Protein AF-A0A3D5PMQ1-F1 (afdb_monomer_lite)

Secondary structure (DSSP, 8-state):
-EEEEEEEEPPPGGG-TT-EEEEPTTSTT-SS-EEEETT-EEEEEEGGGTTEEEEEEHHHHH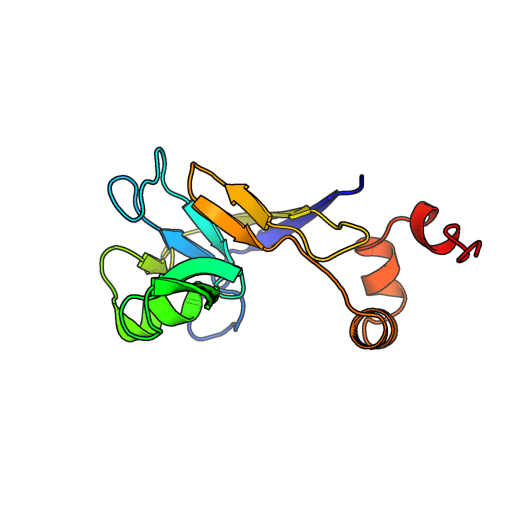HHT-TTEEE-SS--EEEEEEEE-SS--EEEETTEEEE-B---HHHHHHS-HHHHHHHS-TTSTT-----

Foldseek 3Di:
DDKAKDKDFADDPVGDQFHWKWQQPPPPQFPHIFIGTQQWWFWAQDVVVVRDIDTDRLVVCCVPVNDRMHGDDPGGMDMDMADEDPDWDWDADRNTTTIGDYQPPVNLVVQDPVRNCNGDPPVVVPPDDDD

pLDDT: mean 75.81, std 15.15, range [28.22, 92.69]

Structure (mmCIF, N/CA/C/O backbone):
data_AF-A0A3D5PMQ1-F1
#
_entry.id   AF-A0A3D5PMQ1-F1
#
loop_
_atom_site.group_PDB
_atom_site.id
_atom_site.type_symbol
_atom_site.label_atom_id
_atom_site.label_alt_id
_atom_site.label_comp_id
_atom_site.label_asym_id
_atom_site.label_entity_id
_atom_site.label_seq_id
_atom_site.pdbx_PDB_ins_code
_atom_site.Cartn_x
_atom_site.Cartn_y
_atom_site.Cartn_z
_atom_site.occupancy
_atom_site.B_iso_or_equiv
_atom_site.auth_seq_id
_atom_site.auth_comp_id
_atom_site.auth_asym_id
_atom_site.auth_atom_id
_atom_site.pdbx_PDB_model_num
ATOM 1 N N . MET A 1 1 ? -0.916 -20.143 -9.181 1.00 52.12 1 MET A N 1
ATOM 2 C CA . MET A 1 1 ? -1.136 -18.789 -8.633 1.00 52.12 1 MET A CA 1
ATOM 3 C C . MET A 1 1 ? -1.389 -18.971 -7.157 1.00 52.12 1 MET A C 1
ATOM 5 O O . MET A 1 1 ? -2.444 -19.479 -6.790 1.00 52.12 1 MET A O 1
ATOM 9 N N . ASP A 1 2 ? -0.393 -18.635 -6.345 1.00 62.38 2 ASP A N 1
ATOM 10 C CA . ASP A 1 2 ? -0.387 -18.968 -4.925 1.00 62.38 2 ASP A CA 1
ATOM 11 C C . ASP A 1 2 ? -0.564 -17.702 -4.094 1.00 62.38 2 ASP A C 1
ATOM 13 O O . ASP A 1 2 ? -0.042 -16.629 -4.404 1.00 62.38 2 ASP A O 1
ATOM 17 N N . TRP A 1 3 ? -1.333 -17.823 -3.020 1.00 63.81 3 TRP A N 1
ATOM 18 C CA . TRP A 1 3 ? -1.576 -16.733 -2.093 1.00 63.81 3 TRP A CA 1
ATOM 19 C C . TRP A 1 3 ? -1.284 -17.194 -0.673 1.00 63.81 3 TRP A C 1
ATOM 21 O O . TRP A 1 3 ? -1.575 -18.324 -0.283 1.00 63.81 3 TRP A O 1
ATOM 31 N N . GLN A 1 4 ? -0.711 -16.296 0.119 1.00 68.75 4 GLN A N 1
ATOM 32 C CA . GLN A 1 4 ? -0.391 -16.546 1.513 1.00 68.75 4 GLN A CA 1
ATOM 33 C C . GLN A 1 4 ? -1.280 -15.698 2.417 1.00 68.75 4 GLN A C 1
ATOM 35 O O . GLN A 1 4 ? -1.334 -14.474 2.297 1.00 68.75 4 GLN A O 1
ATOM 40 N N . LYS A 1 5 ? -1.919 -16.347 3.391 1.00 73.69 5 LYS A N 1
ATOM 41 C CA . LYS A 1 5 ? -2.639 -15.678 4.476 1.00 73.69 5 LYS A CA 1
ATOM 42 C C . LYS A 1 5 ? -1.738 -15.495 5.689 1.00 73.69 5 LYS A C 1
ATOM 44 O O . LYS A 1 5 ? -1.163 -16.460 6.187 1.00 73.69 5 LYS A O 1
ATOM 49 N N . SER A 1 6 ? -1.692 -14.285 6.230 1.00 71.19 6 SER A N 1
ATOM 50 C CA . SER A 1 6 ? -1.091 -14.007 7.534 1.00 71.19 6 SER A CA 1
ATOM 51 C C . SER A 1 6 ? -2.108 -13.311 8.423 1.00 71.19 6 SER A C 1
ATOM 53 O O . SER A 1 6 ? -2.536 -12.199 8.127 1.00 71.19 6 SER A O 1
ATOM 55 N N . THR A 1 7 ? -2.466 -13.941 9.537 1.00 75.38 7 THR A N 1
ATOM 56 C CA . THR A 1 7 ? -3.377 -13.373 10.534 1.00 75.38 7 THR A CA 1
ATOM 57 C C . THR A 1 7 ? -2.616 -13.124 11.829 1.00 75.38 7 THR A C 1
ATOM 59 O O . THR A 1 7 ? -1.927 -14.016 12.323 1.00 75.38 7 THR A O 1
ATOM 62 N N . GLY A 1 8 ? -2.775 -11.945 12.420 1.00 79.00 8 GLY A N 1
ATOM 63 C CA . GLY A 1 8 ? -2.084 -11.594 13.655 1.00 79.00 8 GLY A CA 1
ATOM 64 C C . GLY A 1 8 ? -2.772 -10.471 14.421 1.00 79.00 8 GLY A C 1
ATOM 65 O O . GLY A 1 8 ? -3.794 -9.949 13.974 1.00 79.00 8 GLY A O 1
ATOM 66 N N . PRO A 1 9 ? -2.253 -10.117 15.608 1.00 77.69 9 PRO A N 1
ATOM 67 C CA . PRO A 1 9 ? -2.683 -8.903 16.274 1.00 77.69 9 PRO A CA 1
ATOM 68 C C . PRO A 1 9 ? -2.317 -7.700 15.408 1.00 77.69 9 PRO A C 1
ATOM 70 O O . PRO A 1 9 ? -1.218 -7.636 14.846 1.00 77.69 9 PRO A O 1
ATOM 73 N N . CYS A 1 10 ? -3.225 -6.733 15.356 1.00 78.75 10 CYS A N 1
ATOM 74 C CA . CYS A 1 10 ? -2.982 -5.495 14.632 1.00 78.75 10 CYS A CA 1
ATOM 75 C C . CYS A 1 10 ? -1.754 -4.784 15.206 1.00 78.75 10 CYS A C 1
ATOM 77 O O . CYS A 1 10 ? -1.644 -4.553 16.415 1.00 78.75 10 CYS A O 1
ATOM 79 N N . ARG A 1 11 ? -0.791 -4.474 14.335 1.00 77.69 11 ARG A N 1
ATOM 80 C CA . ARG A 1 11 ? 0.507 -3.944 14.761 1.00 77.69 11 ARG A CA 1
ATOM 81 C C . ARG A 1 11 ? 0.406 -2.433 14.999 1.00 77.69 11 ARG A C 1
ATOM 83 O O . ARG A 1 11 ? 0.042 -1.705 14.076 1.00 77.69 11 ARG A O 1
ATOM 90 N N . PRO A 1 12 ? 0.754 -1.927 16.197 1.00 65.75 12 PRO A N 1
ATOM 91 C CA . PRO A 1 12 ? 0.719 -0.494 16.462 1.00 65.75 12 PRO A CA 1
ATOM 92 C C . PRO A 1 12 ? 1.833 0.244 15.702 1.00 65.75 12 PRO A C 1
ATOM 94 O O . PRO A 1 12 ? 2.960 -0.248 15.606 1.00 65.75 12 PRO A O 1
ATOM 97 N N . TYR A 1 13 ? 1.524 1.453 15.214 1.00 65.19 13 TYR A N 1
ATOM 98 C CA . TYR A 1 13 ? 2.422 2.277 14.387 1.00 65.19 13 TYR A CA 1
ATOM 99 C C . TYR A 1 13 ? 3.798 2.513 15.006 1.00 65.19 13 TYR A C 1
ATOM 101 O O . TYR A 1 13 ? 4.821 2.313 14.360 1.00 65.19 13 TYR A O 1
ATOM 109 N N . SER A 1 14 ? 3.830 2.878 16.289 1.00 63.75 14 SER A N 1
ATOM 110 C CA . SER A 1 14 ? 5.065 3.229 16.995 1.00 63.75 14 SER A CA 1
ATOM 111 C C . SER A 1 14 ? 6.023 2.054 17.200 1.00 63.75 14 SER A C 1
ATOM 113 O O . SER A 1 14 ? 7.183 2.272 17.534 1.00 63.75 14 SER A O 1
ATOM 115 N N . ARG A 1 15 ? 5.565 0.808 17.016 1.00 57.59 15 ARG A N 1
ATOM 116 C CA . ARG A 1 15 ? 6.360 -0.399 17.297 1.00 57.59 15 ARG A CA 1
ATOM 117 C C . ARG A 1 15 ? 6.634 -1.263 16.074 1.00 57.59 15 ARG A C 1
ATOM 119 O O . ARG A 1 15 ? 7.320 -2.275 16.198 1.00 57.59 15 ARG A O 1
ATOM 126 N N . SER A 1 16 ? 6.091 -0.935 14.901 1.00 63.16 16 SER A N 1
ATOM 127 C CA . SER A 1 16 ? 6.270 -1.792 13.733 1.00 63.16 16 SER A CA 1
ATOM 128 C C . SER A 1 16 ? 6.282 -1.037 12.419 1.00 63.16 16 SER A C 1
ATOM 130 O O . SER A 1 16 ? 5.398 -0.240 12.129 1.00 63.16 16 SER A O 1
ATOM 132 N N . LYS A 1 17 ? 7.235 -1.412 11.560 1.00 70.94 17 LYS A N 1
ATOM 133 C CA . LYS A 1 17 ? 7.262 -1.010 10.151 1.00 70.94 17 LYS A CA 1
ATOM 134 C C . LYS A 1 17 ? 6.045 -1.512 9.358 1.00 70.94 17 LYS A C 1
ATOM 136 O O . LYS A 1 17 ? 5.858 -1.036 8.251 1.00 70.94 17 LYS A O 1
ATOM 141 N N . PHE A 1 18 ? 5.246 -2.439 9.900 1.00 75.31 18 PHE A N 1
ATOM 142 C CA . PHE A 1 18 ? 4.126 -3.117 9.228 1.00 75.31 18 PHE A CA 1
ATOM 143 C C . PHE A 1 18 ? 2.762 -2.802 9.862 1.00 75.31 18 PHE A C 1
ATOM 145 O O . PHE A 1 18 ? 1.927 -3.693 10.000 1.00 75.31 18 PHE A O 1
ATOM 152 N N . ALA A 1 19 ? 2.553 -1.572 10.321 1.00 85.44 19 ALA A N 1
ATOM 153 C CA . ALA A 1 19 ? 1.268 -1.170 10.882 1.00 85.44 19 ALA A CA 1
ATOM 154 C C . ALA A 1 19 ? 0.160 -1.160 9.819 1.00 85.44 19 ALA A C 1
ATOM 156 O O . ALA A 1 19 ? 0.429 -1.000 8.631 1.00 85.44 19 ALA A O 1
ATOM 157 N N . THR A 1 20 ? -1.087 -1.316 10.248 1.00 87.75 20 THR A N 1
ATOM 158 C CA . THR A 1 20 ? -2.251 -1.354 9.356 1.00 87.75 20 THR A CA 1
ATOM 159 C C . THR A 1 20 ? -2.626 0.063 8.923 1.00 87.75 20 THR A C 1
ATOM 161 O O . THR A 1 20 ? -3.023 0.882 9.755 1.00 87.75 20 THR A O 1
ATOM 164 N N . ALA A 1 21 ? -2.500 0.354 7.632 1.00 90.00 21 ALA A N 1
ATOM 165 C CA . ALA A 1 21 ? -2.928 1.600 7.012 1.00 90.00 21 ALA A CA 1
ATOM 166 C C . ALA A 1 21 ? -4.317 1.430 6.381 1.00 90.00 21 ALA A C 1
ATOM 168 O O . ALA A 1 21 ? -4.662 0.360 5.882 1.00 90.00 21 ALA A O 1
ATOM 169 N N . VAL A 1 22 ? -5.108 2.496 6.417 1.00 91.88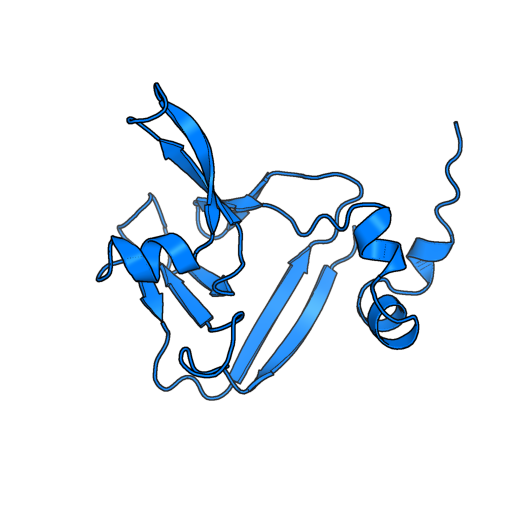 22 VAL A N 1
ATOM 170 C CA . VAL A 1 22 ? -6.440 2.565 5.819 1.00 91.88 22 VAL A CA 1
ATOM 171 C C . VAL A 1 22 ? -6.475 3.767 4.904 1.00 91.88 22 VAL A C 1
ATOM 173 O O . VAL A 1 22 ? -6.284 4.886 5.381 1.00 91.88 22 VAL A O 1
ATOM 176 N N . PHE A 1 23 ? -6.746 3.519 3.632 1.00 92.69 23 PHE A N 1
ATOM 177 C CA . PHE A 1 23 ? -7.136 4.535 2.670 1.00 92.69 23 PHE A CA 1
ATOM 178 C C . PHE A 1 23 ? -8.657 4.611 2.676 1.00 92.69 23 PHE A C 1
ATOM 180 O O . PHE A 1 23 ? -9.332 3.582 2.577 1.00 92.69 23 PHE A O 1
ATOM 187 N N . LYS A 1 24 ? -9.198 5.812 2.853 1.00 91.69 24 LYS A N 1
ATOM 188 C CA . LYS A 1 24 ? -10.641 6.017 2.917 1.00 91.69 24 LYS A CA 1
ATOM 189 C C . LYS A 1 24 ? -11.287 5.997 1.536 1.00 91.69 24 LYS A C 1
ATOM 191 O O . LYS A 1 24 ? -10.741 6.552 0.588 1.00 91.69 24 LYS A O 1
ATOM 196 N N . THR A 1 25 ? -12.475 5.396 1.455 1.00 91.00 25 THR A N 1
ATOM 197 C CA . THR A 1 25 ? -13.349 5.518 0.281 1.00 91.00 25 THR A CA 1
ATOM 198 C C . THR A 1 25 ? -13.590 6.993 -0.067 1.00 91.00 25 THR A C 1
ATOM 200 O O . THR A 1 25 ? -13.506 7.871 0.800 1.00 91.00 25 THR A O 1
ATOM 203 N N . GLY A 1 26 ? -13.836 7.269 -1.348 1.00 83.81 26 GLY A N 1
ATOM 204 C CA . GLY A 1 26 ? -13.979 8.628 -1.881 1.00 83.81 26 GLY A CA 1
ATOM 205 C C . GLY A 1 26 ? -12.656 9.336 -2.191 1.00 83.81 26 GLY A C 1
ATOM 206 O O . GLY A 1 26 ? -12.675 10.423 -2.759 1.00 83.81 26 GLY A O 1
ATOM 207 N N . HIS A 1 27 ? -11.517 8.710 -1.885 1.00 82.50 27 HIS A N 1
ATOM 208 C CA . HIS A 1 27 ? -10.182 9.199 -2.230 1.00 82.50 27 HIS A CA 1
ATOM 209 C C . HIS A 1 27 ? -9.483 8.192 -3.141 1.00 82.50 27 HIS A C 1
ATOM 211 O O . HIS A 1 27 ? -9.747 6.993 -3.066 1.00 82.50 27 HIS A O 1
ATOM 217 N N . PHE A 1 28 ? -8.588 8.667 -4.008 1.00 83.69 28 PHE A N 1
ATOM 218 C CA . PHE A 1 28 ? -7.799 7.815 -4.913 1.00 83.69 28 PHE A CA 1
ATOM 219 C C . PHE A 1 28 ? -8.637 6.886 -5.818 1.00 83.69 28 PHE A C 1
ATOM 221 O O . PHE A 1 28 ? -8.156 5.835 -6.232 1.00 83.69 28 PHE A O 1
ATOM 228 N N . GLY A 1 29 ? -9.893 7.250 -6.106 1.00 82.88 29 GLY A N 1
ATOM 229 C CA . GLY A 1 29 ? -10.802 6.428 -6.915 1.00 82.88 29 GLY A CA 1
ATOM 230 C C . GLY A 1 29 ? -11.266 5.135 -6.235 1.00 82.88 29 GLY A C 1
ATOM 231 O O . GLY A 1 29 ? -11.739 4.230 -6.914 1.00 82.88 29 GLY A O 1
ATOM 232 N N . LEU A 1 30 ? -11.122 5.028 -4.911 1.00 87.50 30 LEU A N 1
ATOM 233 C CA . LEU A 1 30 ? -11.531 3.849 -4.155 1.00 87.50 30 LEU A CA 1
ATOM 234 C C . LEU A 1 30 ? -13.052 3.723 -4.073 1.00 87.50 30 LEU A C 1
ATOM 236 O O . LEU A 1 30 ? -13.734 4.636 -3.604 1.00 87.50 30 LEU A O 1
ATOM 240 N N . GLU A 1 31 ? -13.561 2.541 -4.416 1.00 85.44 31 GLU A N 1
ATOM 241 C CA . GLU A 1 31 ? -14.973 2.187 -4.221 1.00 85.44 31 GLU A CA 1
ATOM 242 C C . GLU A 1 31 ? -15.272 1.893 -2.741 1.00 85.44 31 GLU A C 1
ATOM 244 O O . GLU A 1 31 ? -16.337 2.214 -2.217 1.00 85.44 31 GLU A O 1
ATOM 249 N N . HIS A 1 32 ? -14.294 1.325 -2.032 1.00 89.00 32 HIS A N 1
ATOM 250 C CA . HIS A 1 32 ? -14.388 0.937 -0.625 1.00 89.00 32 HIS A CA 1
ATOM 251 C C . HIS A 1 32 ? -13.074 1.239 0.102 1.00 89.00 32 HIS A C 1
ATOM 253 O O . HIS A 1 32 ? -12.013 1.266 -0.521 1.00 89.00 32 HIS A O 1
ATOM 259 N N . ASP A 1 33 ? -13.129 1.407 1.430 1.00 90.69 33 ASP A N 1
ATOM 260 C CA . ASP A 1 33 ? -11.928 1.574 2.261 1.00 90.69 33 ASP A CA 1
ATOM 261 C C . ASP A 1 33 ? -10.900 0.473 1.942 1.00 90.69 33 ASP A C 1
ATOM 263 O O . ASP A 1 33 ? -11.199 -0.720 2.034 1.00 90.69 33 ASP A O 1
ATOM 267 N N . LEU A 1 34 ? -9.676 0.860 1.583 1.00 90.94 34 LEU A N 1
ATOM 268 C CA . LEU A 1 34 ? -8.587 -0.073 1.307 1.00 90.94 34 LEU A CA 1
ATOM 269 C C . LEU A 1 34 ? -7.710 -0.210 2.554 1.00 90.94 34 LEU A C 1
ATOM 271 O O . LEU A 1 34 ? -7.069 0.743 3.000 1.00 90.94 34 LEU A O 1
ATOM 275 N N . ILE A 1 35 ? -7.689 -1.414 3.127 1.00 90.69 35 ILE A N 1
ATOM 276 C CA . ILE A 1 35 ? -6.931 -1.742 4.339 1.00 90.69 35 ILE A CA 1
ATOM 277 C C . ILE A 1 35 ? -5.713 -2.570 3.944 1.00 90.69 35 ILE A C 1
ATOM 279 O O . ILE A 1 35 ? -5.840 -3.701 3.479 1.00 90.69 35 ILE A O 1
ATOM 283 N N . VAL A 1 36 ? -4.523 -2.015 4.151 1.00 88.94 36 VAL A N 1
ATOM 284 C CA . VAL A 1 36 ? -3.258 -2.611 3.704 1.00 88.94 36 VAL A CA 1
ATOM 285 C C . VAL A 1 36 ? -2.165 -2.438 4.750 1.00 88.94 36 VAL A C 1
ATOM 287 O O . VAL A 1 36 ? -2.274 -1.641 5.680 1.00 88.94 36 VAL A O 1
ATOM 290 N N . SER A 1 37 ? -1.074 -3.190 4.617 1.00 87.75 37 SER A N 1
ATOM 291 C CA . SER A 1 37 ? 0.112 -2.941 5.438 1.00 87.75 37 SER A CA 1
ATOM 292 C C . SER A 1 37 ? 0.722 -1.593 5.054 1.00 87.75 37 SER A C 1
ATOM 294 O O . SER A 1 37 ? 0.743 -1.238 3.880 1.00 87.75 37 SER A O 1
ATOM 296 N N . SER A 1 38 ? 1.320 -0.875 6.002 1.00 88.75 38 SER A N 1
ATOM 297 C CA . SER A 1 38 ? 2.064 0.362 5.737 1.00 88.75 38 SER A CA 1
ATOM 298 C C . SER A 1 38 ? 3.219 0.170 4.740 1.00 88.75 38 SER A C 1
ATOM 300 O O . SER A 1 38 ? 3.637 1.121 4.086 1.00 88.75 38 SER A O 1
ATOM 302 N N . GLN A 1 39 ? 3.713 -1.062 4.573 1.00 86.88 39 GLN A N 1
ATOM 303 C CA . GLN A 1 39 ? 4.715 -1.401 3.555 1.00 86.88 39 GLN A CA 1
ATOM 304 C C . GLN A 1 39 ? 4.111 -1.768 2.195 1.00 86.88 39 GLN A C 1
ATOM 306 O O . GLN A 1 39 ? 4.867 -2.047 1.269 1.00 86.88 39 GLN A O 1
ATOM 311 N N . HIS A 1 40 ? 2.790 -1.821 2.043 1.00 88.62 40 HIS A N 1
ATOM 312 C CA . HIS A 1 40 ? 2.168 -2.146 0.764 1.00 88.62 40 HIS A CA 1
ATOM 313 C C . HIS A 1 40 ? 2.426 -1.031 -0.256 1.00 88.62 40 HIS A C 1
ATOM 315 O O . HIS A 1 40 ? 2.468 0.143 0.114 1.00 88.62 40 HIS A O 1
ATOM 321 N N . GLY A 1 41 ? 2.689 -1.418 -1.504 1.00 90.12 41 GLY A N 1
ATOM 322 C CA . GLY A 1 41 ? 2.963 -0.489 -2.596 1.00 90.12 41 GLY A CA 1
ATOM 323 C C . GLY A 1 41 ? 1.685 -0.209 -3.369 1.00 90.12 41 GLY A C 1
ATOM 324 O O . GLY A 1 41 ? 1.071 -1.153 -3.853 1.00 90.12 41 GLY A O 1
ATOM 325 N N . VAL A 1 42 ? 1.316 1.058 -3.494 1.00 89.94 42 VAL A N 1
ATOM 326 C CA . VAL A 1 42 ? 0.202 1.527 -4.321 1.00 89.94 42 VAL A CA 1
ATOM 327 C C . VAL A 1 42 ? 0.758 2.365 -5.465 1.00 89.94 42 VAL A C 1
ATOM 329 O O . VAL A 1 42 ? 1.718 3.113 -5.273 1.00 89.94 42 VAL A O 1
ATOM 332 N N . LEU A 1 43 ? 0.211 2.188 -6.660 1.00 90.19 43 LEU A N 1
ATOM 333 C CA . LEU A 1 43 ? 0.655 2.870 -7.867 1.00 90.19 43 LEU A CA 1
ATOM 334 C C . LEU A 1 43 ? -0.216 4.107 -8.080 1.00 90.19 43 LEU A C 1
ATOM 336 O O . LEU A 1 43 ? -1.441 3.999 -8.082 1.00 90.19 43 LEU A O 1
ATOM 340 N N . LEU A 1 44 ? 0.411 5.268 -8.242 1.00 87.44 44 LEU A N 1
ATOM 341 C CA . LEU A 1 44 ? -0.264 6.529 -8.539 1.00 87.44 44 LEU A CA 1
ATOM 342 C C . LEU A 1 44 ? 0.495 7.281 -9.624 1.00 87.44 44 LEU A C 1
ATOM 344 O O . LEU A 1 44 ? 1.723 7.258 -9.639 1.00 87.44 44 LEU A O 1
ATOM 348 N N . GLN A 1 45 ? -0.231 8.016 -10.462 1.00 87.19 45 GLN A N 1
ATOM 349 C CA . GLN A 1 45 ? 0.388 9.035 -11.302 1.00 87.19 45 GLN A CA 1
ATOM 350 C C . GLN A 1 45 ? 0.895 10.173 -10.421 1.00 87.19 45 GLN A C 1
ATOM 352 O O . GLN A 1 45 ? 0.123 10.745 -9.649 1.00 87.19 45 GLN A O 1
ATOM 357 N N . ASP A 1 46 ? 2.180 10.502 -10.538 1.00 84.19 46 ASP A N 1
ATOM 358 C CA . ASP A 1 46 ? 2.782 11.638 -9.842 1.00 84.19 46 ASP A CA 1
ATOM 359 C C . ASP A 1 46 ? 2.900 12.838 -10.795 1.00 84.19 46 ASP A C 1
ATOM 361 O O . ASP A 1 46 ? 3.753 12.833 -11.693 1.00 84.19 46 ASP A O 1
ATOM 365 N N . PRO A 1 47 ? 2.095 13.903 -10.606 1.00 84.44 47 PRO A N 1
ATOM 366 C CA . PRO A 1 47 ? 2.207 15.125 -11.396 1.00 84.44 47 PRO A CA 1
ATOM 367 C C . PRO A 1 47 ? 3.594 15.771 -11.301 1.00 84.44 47 PRO A C 1
ATOM 369 O O . PRO A 1 47 ? 4.049 16.392 -12.259 1.00 84.44 47 PRO A O 1
ATOM 372 N N . ASN A 1 48 ? 4.294 15.598 -10.174 1.00 85.38 48 ASN A N 1
ATOM 373 C CA . ASN A 1 48 ? 5.634 16.150 -9.970 1.00 85.38 48 ASN A CA 1
ATOM 374 C C . ASN A 1 48 ? 6.711 15.353 -10.712 1.00 85.38 48 ASN A C 1
ATOM 376 O O . ASN A 1 48 ? 7.801 15.870 -10.943 1.00 85.38 48 ASN A O 1
ATOM 380 N N . ASN A 1 49 ? 6.398 14.123 -11.124 1.00 85.31 49 ASN A N 1
ATOM 381 C CA . ASN A 1 49 ? 7.262 13.277 -11.938 1.00 85.31 49 ASN A CA 1
ATOM 382 C C . ASN A 1 49 ? 6.748 13.176 -13.384 1.00 85.31 49 ASN A C 1
ATOM 384 O O . ASN A 1 49 ? 6.740 12.101 -13.990 1.00 85.31 49 ASN A O 1
ATOM 388 N N . GLY A 1 50 ? 6.247 14.293 -13.921 1.00 86.56 50 GLY A N 1
ATOM 389 C CA . GLY A 1 50 ? 5.779 14.391 -15.305 1.00 86.56 50 GLY A CA 1
ATOM 390 C C . GLY A 1 50 ? 4.541 13.546 -15.619 1.00 86.56 50 GLY A C 1
ATOM 391 O O . GLY A 1 50 ? 4.329 13.207 -16.779 1.00 86.56 50 GLY A O 1
ATOM 392 N N . GLY A 1 51 ? 3.751 13.170 -14.606 1.00 86.38 51 GLY A N 1
ATOM 393 C CA . GLY A 1 51 ? 2.566 12.321 -14.768 1.00 86.38 51 GLY A CA 1
ATOM 394 C C . GLY A 1 51 ? 2.877 10.832 -14.937 1.00 86.38 51 GLY A C 1
ATOM 395 O O . GLY A 1 51 ? 2.003 10.074 -15.349 1.00 86.38 51 GLY A O 1
ATOM 396 N N . SER A 1 52 ? 4.107 10.404 -14.642 1.00 86.25 52 SER A N 1
ATOM 397 C CA . SER A 1 52 ? 4.473 8.985 -14.668 1.00 86.25 52 SER A CA 1
ATOM 398 C C . SER A 1 52 ? 3.874 8.214 -13.490 1.00 86.25 52 SER A C 1
ATOM 400 O O . SER A 1 52 ? 3.644 8.769 -12.412 1.00 86.25 52 SER A O 1
ATO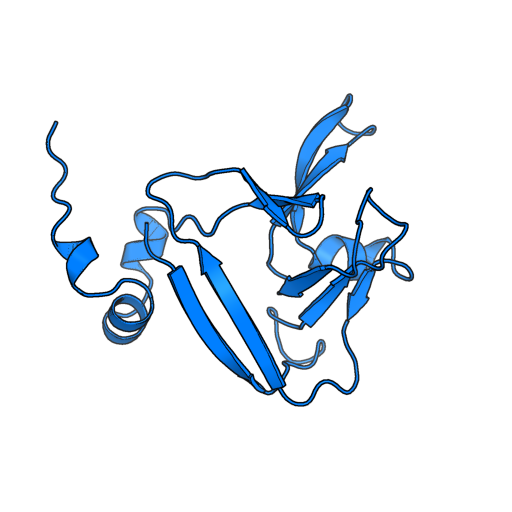M 402 N N . ASP A 1 53 ? 3.653 6.917 -13.696 1.00 87.88 53 ASP A N 1
ATOM 403 C CA . ASP A 1 53 ? 3.211 6.011 -12.640 1.00 87.88 53 ASP A CA 1
ATOM 404 C C . ASP A 1 53 ? 4.357 5.731 -11.662 1.00 87.88 53 ASP A C 1
ATOM 406 O O . ASP A 1 53 ? 5.406 5.190 -12.024 1.00 87.88 53 ASP A O 1
ATOM 410 N N . VAL A 1 54 ? 4.145 6.077 -10.396 1.00 88.62 54 VAL A N 1
ATOM 411 C CA . VAL A 1 54 ? 5.109 5.912 -9.310 1.00 88.62 54 VAL A CA 1
ATOM 412 C C . VAL A 1 54 ? 4.516 5.017 -8.228 1.00 88.62 54 VAL A C 1
ATOM 414 O O . VAL A 1 54 ? 3.368 5.163 -7.804 1.00 88.62 54 VAL A O 1
ATOM 417 N N . LEU A 1 55 ? 5.322 4.061 -7.760 1.00 88.81 55 LEU A N 1
ATOM 418 C CA . LEU A 1 55 ? 4.935 3.157 -6.685 1.00 88.81 55 LEU A CA 1
ATOM 419 C C . LEU A 1 55 ? 5.279 3.767 -5.321 1.00 88.81 55 LEU A C 1
ATOM 421 O O . LEU A 1 55 ? 6.442 3.805 -4.914 1.00 88.81 55 LEU A O 1
ATOM 425 N N . TYR A 1 56 ? 4.258 4.166 -4.570 1.00 89.81 56 TYR A N 1
ATOM 426 C CA . TYR A 1 56 ? 4.404 4.696 -3.218 1.00 89.81 56 TYR A CA 1
ATOM 427 C C . TYR A 1 56 ? 4.081 3.644 -2.166 1.00 89.81 56 TYR A C 1
ATOM 429 O O . TYR A 1 56 ? 3.164 2.837 -2.304 1.00 89.81 56 TYR A O 1
ATOM 437 N N . ARG A 1 57 ? 4.808 3.668 -1.048 1.00 90.62 57 ARG A N 1
ATOM 438 C CA . ARG A 1 57 ? 4.441 2.864 0.124 1.00 90.62 57 ARG A CA 1
ATOM 439 C C . ARG A 1 57 ? 3.283 3.536 0.853 1.00 90.62 57 ARG A C 1
ATOM 441 O O . ARG A 1 57 ? 3.327 4.742 1.060 1.00 90.62 57 ARG A O 1
ATOM 448 N N . ALA A 1 58 ? 2.318 2.766 1.348 1.00 90.06 58 ALA A N 1
ATOM 449 C CA . ALA A 1 58 ? 1.207 3.296 2.146 1.00 90.06 58 ALA A CA 1
ATOM 450 C C . ALA A 1 58 ? 1.668 4.174 3.329 1.00 90.06 58 ALA A C 1
ATOM 452 O O . ALA A 1 58 ? 1.043 5.181 3.653 1.00 90.06 58 ALA A O 1
ATOM 453 N N . ARG A 1 59 ? 2.811 3.833 3.937 1.00 89.12 59 ARG A N 1
ATOM 454 C CA . ARG A 1 59 ? 3.468 4.624 4.984 1.00 89.12 59 ARG A CA 1
ATOM 455 C C . ARG A 1 59 ? 3.769 6.063 4.565 1.00 89.12 59 ARG A C 1
ATOM 457 O O . ARG A 1 59 ? 3.615 6.947 5.395 1.00 89.12 59 ARG A O 1
ATOM 464 N N . TYR A 1 60 ? 4.183 6.282 3.317 1.00 89.69 60 TYR A N 1
ATOM 465 C CA . TYR A 1 60 ? 4.497 7.618 2.818 1.00 89.69 60 TYR A CA 1
ATOM 466 C C . TYR A 1 60 ? 3.294 8.545 3.002 1.00 89.69 60 TYR A C 1
ATOM 468 O O . TYR A 1 60 ? 3.419 9.565 3.662 1.00 89.69 60 TYR A O 1
ATOM 476 N N . PHE A 1 61 ? 2.105 8.128 2.560 1.00 89.88 61 PHE A N 1
ATOM 477 C CA . PHE A 1 61 ? 0.878 8.921 2.694 1.00 89.88 61 PHE A CA 1
ATOM 478 C C . PHE A 1 61 ? 0.479 9.181 4.146 1.00 89.88 61 PHE A C 1
ATOM 480 O O . PHE A 1 61 ? 0.044 10.280 4.480 1.00 89.88 61 PHE A O 1
ATOM 487 N N . VAL A 1 62 ? 0.654 8.184 5.019 1.00 88.44 62 VAL A N 1
ATOM 488 C CA . VAL A 1 62 ? 0.417 8.346 6.462 1.00 88.44 62 VAL A CA 1
ATOM 489 C C . VAL A 1 62 ? 1.326 9.427 7.055 1.00 88.44 62 VAL A C 1
ATOM 491 O O . VAL A 1 62 ? 0.901 10.142 7.959 1.00 88.44 62 VAL A O 1
ATOM 494 N N . GLU A 1 63 ? 2.572 9.521 6.586 1.00 87.00 63 GLU A N 1
ATOM 495 C CA . GLU A 1 63 ? 3.576 10.461 7.094 1.00 87.00 63 GLU A CA 1
ATOM 496 C C . GLU A 1 63 ? 3.482 11.853 6.454 1.00 87.00 63 GLU A C 1
ATOM 498 O O . GLU A 1 63 ? 3.803 12.830 7.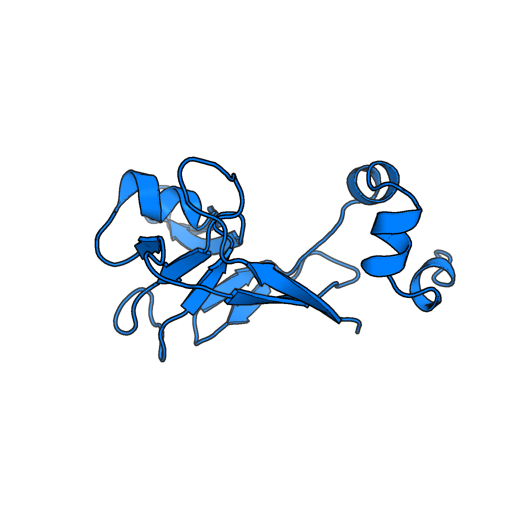128 1.00 87.00 63 GLU A O 1
ATOM 503 N N . THR A 1 64 ? 3.055 11.960 5.192 1.00 84.69 64 THR A N 1
ATOM 504 C CA . THR A 1 64 ? 3.088 13.221 4.430 1.00 84.69 64 THR A CA 1
ATOM 505 C C . THR A 1 64 ? 1.730 13.882 4.243 1.00 84.69 64 THR A C 1
ATOM 507 O O . THR A 1 64 ? 1.639 15.098 4.375 1.00 84.69 64 THR A O 1
ATOM 510 N N . ILE A 1 65 ? 0.685 13.113 3.932 1.00 78.25 65 ILE A N 1
ATOM 511 C CA . ILE A 1 65 ? -0.639 13.660 3.598 1.00 78.25 65 ILE A CA 1
ATOM 512 C C . ILE A 1 65 ? -1.537 13.668 4.837 1.00 78.25 65 ILE A C 1
ATOM 514 O O . ILE A 1 65 ? -2.200 14.663 5.118 1.00 78.25 65 ILE A O 1
ATOM 518 N N . GLY A 1 66 ? -1.522 12.585 5.623 1.00 67.56 66 GLY A N 1
ATOM 519 C CA . GLY A 1 66 ? -2.441 12.423 6.752 1.00 67.56 66 GLY A CA 1
ATOM 520 C C . GLY A 1 66 ? -3.917 12.485 6.323 1.00 67.56 66 GLY A C 1
ATOM 521 O O . GLY A 1 66 ? -4.237 12.526 5.141 1.00 67.56 66 GLY A O 1
ATOM 522 N N . GLY A 1 67 ? -4.846 12.444 7.283 1.00 79.19 67 GLY A N 1
ATOM 523 C CA . GLY A 1 67 ? -6.289 12.534 7.003 1.00 79.19 67 GLY A CA 1
ATOM 524 C C . GLY A 1 67 ? -6.862 11.296 6.301 1.00 79.19 67 GLY A C 1
ATOM 525 O O . GLY A 1 67 ? -7.319 10.363 6.972 1.00 79.19 67 GLY A O 1
ATOM 526 N N . ASP A 1 68 ? -6.816 11.297 4.968 1.00 84.00 68 ASP A N 1
ATOM 527 C CA . ASP A 1 68 ? -7.459 10.321 4.071 1.00 84.00 68 ASP A CA 1
ATOM 528 C C . ASP A 1 68 ? -6.755 8.965 4.065 1.00 84.00 68 ASP A C 1
ATOM 530 O O . ASP A 1 68 ? -7.365 7.924 3.796 1.00 84.00 68 ASP A O 1
ATOM 534 N N . VAL A 1 69 ? -5.472 8.971 4.434 1.00 89.69 69 VAL A N 1
ATOM 535 C CA . VAL A 1 69 ? -4.698 7.770 4.730 1.00 89.69 69 VAL A CA 1
ATOM 536 C C . VAL A 1 69 ? -4.228 7.827 6.173 1.00 89.69 69 VAL A C 1
ATOM 538 O O . VAL A 1 69 ? -3.505 8.732 6.589 1.00 89.69 69 VAL A O 1
ATOM 541 N N . ARG A 1 70 ? -4.636 6.836 6.967 1.00 90.12 70 ARG A N 1
ATOM 542 C CA . ARG A 1 70 ? -4.350 6.811 8.406 1.00 90.12 70 ARG A CA 1
ATOM 543 C C . ARG A 1 70 ? -4.016 5.422 8.908 1.00 90.12 70 ARG A C 1
ATOM 545 O O . ARG A 1 70 ? -4.426 4.416 8.338 1.00 90.12 70 ARG A O 1
ATOM 552 N N . ILE A 1 71 ? -3.348 5.366 10.054 1.00 88.88 71 ILE A N 1
ATOM 553 C CA . ILE A 1 71 ? -3.183 4.104 10.773 1.00 88.88 71 ILE A CA 1
ATOM 554 C C . ILE A 1 71 ? -4.479 3.729 11.482 1.00 88.88 71 ILE A C 1
ATOM 556 O O . ILE A 1 71 ? -5.071 4.542 12.200 1.00 88.88 71 ILE A O 1
ATOM 560 N N . MET A 1 72 ? -4.880 2.468 11.338 1.00 87.38 72 MET A N 1
ATOM 561 C CA . MET A 1 72 ? -6.010 1.908 12.063 1.00 87.38 72 MET A CA 1
ATOM 562 C C . MET A 1 72 ? -5.681 1.800 13.561 1.00 87.38 72 MET A C 1
ATOM 564 O O . MET A 1 72 ? -4.972 0.898 14.006 1.00 87.38 72 MET A O 1
ATOM 568 N N . ARG A 1 73 ? -6.203 2.733 14.365 1.00 81.88 73 ARG A N 1
ATOM 569 C CA . ARG A 1 73 ? -6.132 2.679 15.835 1.00 81.88 73 ARG A CA 1
ATOM 570 C C . ARG A 1 73 ? -7.326 1.879 16.368 1.00 81.88 73 ARG A C 1
ATOM 572 O O . ARG A 1 73 ? -8.443 2.080 15.910 1.00 81.88 73 ARG A O 1
ATOM 579 N N . GLY A 1 74 ? -7.094 0.975 17.322 1.00 77.56 74 GLY A N 1
ATOM 580 C CA . GLY A 1 74 ? -8.156 0.165 17.946 1.00 77.56 74 GLY A CA 1
ATOM 581 C C . GLY A 1 74 ? -8.482 -1.155 17.238 1.00 77.56 74 GLY A C 1
ATOM 582 O O . GLY A 1 74 ? -9.353 -1.895 17.691 1.00 77.56 74 GLY A O 1
ATOM 583 N N . CYS A 1 75 ? -7.760 -1.500 16.172 1.00 80.25 75 CYS A N 1
ATOM 584 C CA . CYS A 1 75 ? -7.841 -2.834 15.597 1.00 80.25 75 CYS A CA 1
ATOM 585 C C . CYS A 1 75 ? -7.218 -3.866 16.545 1.00 80.25 75 CYS A C 1
ATOM 587 O O . CYS A 1 75 ? -6.097 -3.688 17.021 1.00 80.25 75 CYS A O 1
ATOM 589 N N . ARG A 1 76 ? -7.940 -4.961 16.811 1.00 79.56 76 ARG A N 1
ATOM 590 C CA . ARG A 1 76 ? -7.442 -6.066 17.648 1.00 79.56 76 ARG A CA 1
ATOM 591 C C . ARG A 1 76 ? -6.724 -7.133 16.831 1.00 79.56 76 ARG A C 1
ATOM 593 O O . ARG A 1 76 ? -5.753 -7.715 17.305 1.00 79.56 76 ARG A O 1
ATOM 600 N N . ARG A 1 77 ? -7.190 -7.389 15.609 1.00 81.06 77 ARG A N 1
ATOM 601 C CA . ARG A 1 77 ? -6.696 -8.465 14.751 1.00 81.06 77 ARG A CA 1
ATOM 602 C C . ARG A 1 77 ? -6.906 -8.102 13.289 1.00 81.06 77 ARG A C 1
ATOM 604 O O . ARG A 1 77 ? -7.997 -7.666 12.935 1.00 81.06 77 ARG A O 1
ATOM 611 N N . ASP A 1 78 ? -5.894 -8.329 12.466 1.00 81.44 78 ASP A N 1
ATOM 612 C CA . ASP A 1 78 ? -5.956 -8.183 11.015 1.00 81.44 78 ASP A CA 1
ATOM 613 C C . ASP A 1 78 ? -5.526 -9.468 10.302 1.00 81.44 78 ASP A C 1
ATOM 615 O O . ASP A 1 78 ? -4.988 -10.414 10.889 1.00 81.44 78 ASP A O 1
ATOM 619 N N . THR A 1 79 ? -5.863 -9.533 9.018 1.00 76.50 79 THR A N 1
ATOM 620 C CA . THR A 1 79 ? -5.486 -10.618 8.118 1.00 76.50 79 THR A CA 1
ATOM 621 C C . THR A 1 79 ? -5.038 -10.023 6.797 1.00 76.50 79 THR A C 1
ATOM 623 O O . THR A 1 79 ? -5.812 -9.332 6.144 1.00 76.50 79 THR A O 1
ATOM 626 N N . TYR A 1 80 ? -3.807 -10.330 6.403 1.00 79.12 80 TYR A N 1
ATOM 627 C CA . TYR A 1 80 ? -3.256 -9.974 5.105 1.00 79.12 80 TYR A CA 1
ATOM 628 C C . TYR A 1 80 ? -3.273 -11.176 4.177 1.00 79.12 80 TYR A C 1
ATOM 630 O O . TYR A 1 80 ? -2.928 -12.290 4.582 1.00 79.12 80 TYR A O 1
ATOM 638 N N . PHE A 1 81 ? -3.638 -10.915 2.930 1.00 76.62 81 PHE A N 1
ATOM 639 C CA . PHE A 1 81 ? -3.491 -11.841 1.823 1.00 76.62 81 PHE A CA 1
ATOM 640 C C . PHE A 1 81 ? -2.375 -11.303 0.932 1.00 76.62 81 PHE A C 1
ATOM 642 O O . PHE A 1 81 ? -2.461 -10.191 0.418 1.00 76.62 81 PHE A O 1
ATOM 649 N N . HIS A 1 82 ? -1.299 -12.069 0.801 1.00 75.25 82 HIS A N 1
ATOM 650 C CA . HIS A 1 82 ? -0.205 -11.765 -0.107 1.00 75.25 82 HIS A CA 1
ATOM 651 C C . HIS A 1 82 ? -0.368 -12.618 -1.354 1.00 75.25 82 HIS A C 1
ATOM 653 O O . HIS A 1 82 ? -0.363 -13.842 -1.261 1.00 75.25 82 HIS A O 1
ATOM 659 N N . ILE A 1 83 ? -0.510 -11.975 -2.506 1.00 75.94 83 ILE A N 1
ATOM 660 C CA . ILE A 1 83 ? -0.521 -12.651 -3.801 1.00 75.94 83 ILE A CA 1
ATOM 661 C C . ILE A 1 83 ? 0.933 -12.721 -4.262 1.00 75.94 83 ILE A C 1
ATOM 663 O O . ILE A 1 83 ? 1.549 -11.675 -4.488 1.00 75.94 83 ILE A O 1
ATOM 667 N N . LEU A 1 84 ? 1.488 -13.934 -4.324 1.00 77.19 84 LEU A N 1
ATOM 668 C CA . LEU A 1 84 ? 2.835 -14.173 -4.829 1.00 77.19 84 LEU A CA 1
ATOM 669 C C . LEU A 1 84 ? 2.714 -14.536 -6.306 1.00 77.19 84 LEU A C 1
ATOM 671 O O . LEU A 1 84 ? 2.039 -15.499 -6.669 1.00 77.19 84 LEU A O 1
ATOM 675 N N . LEU A 1 85 ? 3.361 -13.738 -7.147 1.00 73.19 85 LEU A N 1
ATOM 676 C CA . LEU A 1 85 ? 3.410 -13.942 -8.589 1.00 73.19 85 LEU A CA 1
ATOM 677 C C . LEU A 1 85 ? 4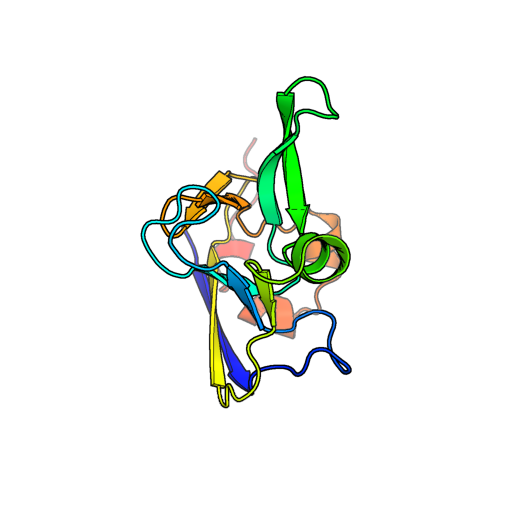.860 -14.149 -9.020 1.00 73.19 85 LEU A C 1
ATOM 679 O O . LEU A 1 85 ? 5.792 -13.695 -8.347 1.00 73.19 85 LEU A O 1
ATOM 683 N N . ASP A 1 86 ? 5.039 -14.844 -10.141 1.00 69.62 86 ASP A N 1
ATOM 684 C CA . ASP A 1 86 ? 6.362 -15.184 -10.676 1.00 69.62 86 ASP A CA 1
ATOM 685 C C . ASP A 1 86 ? 7.148 -13.942 -11.113 1.00 69.62 86 ASP A C 1
ATOM 687 O O . ASP A 1 86 ? 8.381 -13.945 -11.124 1.00 69.62 86 ASP A O 1
ATOM 691 N N . GLN A 1 87 ? 6.428 -12.862 -11.421 1.00 72.06 87 GLN A N 1
ATOM 692 C CA . GLN A 1 87 ? 6.963 -11.554 -11.766 1.00 72.06 87 GLN A CA 1
ATOM 693 C C . GLN A 1 87 ? 6.292 -10.450 -10.941 1.00 72.06 87 GLN A C 1
ATOM 695 O O . GLN A 1 87 ? 5.296 -10.667 -10.244 1.00 72.06 87 GLN A O 1
ATOM 700 N N . HIS A 1 88 ? 6.883 -9.256 -10.982 1.00 75.50 88 HIS A N 1
ATOM 701 C CA . HIS A 1 88 ? 6.286 -8.079 -10.369 1.00 75.50 88 HIS A CA 1
ATOM 702 C C . HIS A 1 88 ? 5.120 -7.596 -11.228 1.00 75.50 88 HIS A C 1
ATOM 704 O O . HIS A 1 88 ? 5.334 -7.086 -12.323 1.00 75.50 88 HIS A O 1
ATOM 710 N N . GLU A 1 89 ? 3.913 -7.698 -10.686 1.00 83.31 89 GLU A N 1
ATOM 711 C CA . GLU A 1 89 ? 2.678 -7.348 -11.382 1.00 83.31 89 GLU A CA 1
ATOM 712 C C . GLU A 1 89 ? 1.895 -6.306 -10.590 1.00 83.31 89 GLU A C 1
ATOM 714 O O . GLU A 1 89 ? 1.979 -6.231 -9.358 1.00 83.31 89 GLU A O 1
ATOM 719 N N . VAL A 1 90 ? 1.097 -5.522 -11.307 1.00 85.44 90 VAL A N 1
ATOM 720 C CA . VAL A 1 90 ? 0.145 -4.582 -10.715 1.00 85.44 90 VAL A CA 1
ATOM 721 C C . VAL A 1 90 ? -1.223 -5.255 -10.650 1.00 85.44 90 VAL A C 1
ATOM 723 O O . VAL A 1 90 ? -1.727 -5.771 -11.642 1.00 85.44 90 VAL A O 1
ATOM 726 N N . VAL A 1 91 ? -1.830 -5.249 -9.467 1.00 86.38 91 VAL A N 1
ATOM 727 C CA . VAL A 1 91 ? -3.166 -5.784 -9.195 1.00 86.38 91 VAL A CA 1
ATOM 728 C C . VAL A 1 91 ? -4.078 -4.681 -8.676 1.00 86.38 91 VAL A C 1
ATOM 730 O O . VAL A 1 91 ? -3.632 -3.761 -7.996 1.00 86.38 91 VAL A O 1
ATOM 733 N N . PHE A 1 92 ? -5.373 -4.780 -8.955 1.00 85.75 92 PHE A N 1
ATOM 734 C CA . PHE A 1 92 ? -6.348 -3.814 -8.456 1.00 85.75 92 PHE A CA 1
ATOM 735 C C . PHE A 1 92 ? -6.937 -4.283 -7.126 1.00 85.75 92 PHE A C 1
ATOM 737 O O . PHE A 1 92 ? -7.438 -5.400 -7.016 1.00 85.75 92 PHE A O 1
ATOM 744 N N . SER A 1 93 ? -6.875 -3.420 -6.112 1.00 85.25 93 SER A N 1
ATOM 745 C CA . SER A 1 93 ? -7.461 -3.643 -4.787 1.00 85.25 93 SER A CA 1
ATOM 746 C C . SER A 1 93 ? -8.430 -2.510 -4.470 1.00 85.25 93 SER A C 1
ATOM 748 O O . SER A 1 93 ? -8.015 -1.362 -4.335 1.00 85.25 93 SER A O 1
ATOM 750 N N . ASN A 1 94 ? -9.726 -2.822 -4.381 1.00 86.31 94 ASN A N 1
ATOM 751 C CA . ASN A 1 94 ? -10.809 -1.846 -4.177 1.00 86.31 94 ASN A CA 1
ATOM 752 C C . ASN A 1 94 ? -10.797 -0.666 -5.175 1.00 86.31 94 ASN A C 1
ATOM 754 O O . ASN A 1 94 ? -11.171 0.448 -4.818 1.00 86.31 94 ASN A O 1
ATOM 758 N N . GLY A 1 95 ? -10.347 -0.911 -6.411 1.00 83.44 95 GLY A N 1
ATOM 759 C CA . GLY A 1 95 ? -10.229 0.101 -7.469 1.00 83.44 95 GLY A CA 1
ATOM 760 C C . GLY A 1 95 ? -8.846 0.753 -7.582 1.00 83.44 95 GLY A C 1
ATOM 761 O O . GLY A 1 95 ? -8.548 1.368 -8.600 1.00 83.44 95 GLY A O 1
ATOM 762 N N . MET A 1 96 ? -7.956 0.563 -6.603 1.00 86.44 96 MET A N 1
ATOM 763 C CA . MET A 1 96 ? -6.611 1.147 -6.625 1.00 86.44 96 MET A CA 1
ATOM 764 C C . MET A 1 96 ? -5.569 0.162 -7.164 1.00 86.44 96 MET A C 1
ATOM 766 O O . MET A 1 96 ? -5.439 -0.964 -6.670 1.00 86.44 96 MET A O 1
ATOM 770 N N . ALA A 1 97 ? -4.785 0.604 -8.148 1.00 88.44 97 ALA A N 1
ATOM 771 C CA . ALA A 1 97 ? -3.635 -0.133 -8.658 1.00 88.44 97 ALA A CA 1
ATOM 772 C C . ALA A 1 97 ? -2.571 -0.294 -7.559 1.00 88.44 97 ALA A C 1
ATOM 774 O O . ALA A 1 97 ? -2.156 0.670 -6.919 1.00 88.44 97 ALA A O 1
ATOM 775 N N . SER A 1 98 ? -2.145 -1.527 -7.311 1.00 86.00 98 SER A N 1
ATOM 776 C CA . SER A 1 98 ? -1.258 -1.890 -6.206 1.00 86.00 98 SER A CA 1
ATOM 777 C C . SER A 1 98 ? -0.266 -2.968 -6.625 1.00 86.00 98 SER A C 1
ATOM 779 O O . SER A 1 98 ? -0.562 -3.802 -7.473 1.00 86.00 98 SER A O 1
ATOM 781 N N . ALA A 1 99 ? 0.924 -2.982 -6.034 1.00 84.31 99 ALA A N 1
ATOM 782 C CA . ALA A 1 99 ? 1.929 -3.992 -6.352 1.00 84.31 99 ALA A CA 1
ATOM 783 C C . ALA A 1 99 ? 1.592 -5.348 -5.710 1.00 84.31 99 ALA A C 1
ATOM 785 O O . ALA A 1 99 ? 1.293 -5.429 -4.511 1.00 84.31 99 ALA A O 1
ATOM 786 N N . SER A 1 100 ? 1.731 -6.425 -6.487 1.00 82.44 100 SER A N 1
ATOM 787 C CA . SER A 1 100 ? 1.791 -7.788 -5.960 1.00 82.44 100 SER A CA 1
ATOM 788 C C . SER A 1 100 ? 3.040 -7.991 -5.089 1.00 82.44 100 SER A C 1
ATOM 790 O O . SER A 1 100 ? 3.995 -7.203 -5.115 1.00 82.44 100 SER A O 1
ATOM 792 N N . LEU A 1 101 ? 3.058 -9.048 -4.269 1.00 75.19 101 LEU A N 1
ATOM 793 C CA . LEU A 1 101 ? 4.258 -9.376 -3.504 1.00 75.19 101 LEU A CA 1
ATOM 794 C C . LEU A 1 101 ? 5.235 -10.132 -4.407 1.00 75.19 101 LEU A C 1
ATOM 796 O O . LEU A 1 101 ? 5.161 -11.352 -4.527 1.00 75.19 101 LEU A O 1
ATOM 800 N N . TYR A 1 102 ? 6.198 -9.413 -4.976 1.00 67.12 102 TYR A N 1
ATOM 801 C CA . TYR A 1 102 ? 7.320 -10.025 -5.678 1.00 67.12 102 TYR A CA 1
ATOM 802 C C . TYR A 1 102 ? 8.548 -10.135 -4.769 1.00 67.12 102 TYR A C 1
ATOM 804 O O . TYR A 1 102 ? 9.121 -9.139 -4.317 1.00 67.12 102 TYR A O 1
ATOM 812 N N . LEU A 1 103 ? 8.975 -11.369 -4.503 1.00 65.56 103 LEU A N 1
ATOM 813 C CA . LEU A 1 103 ? 10.227 -11.652 -3.810 1.00 65.56 103 LEU A CA 1
ATOM 814 C C . LEU A 1 103 ? 11.327 -11.865 -4.855 1.00 65.56 103 LEU A C 1
ATOM 816 O O . LEU A 1 103 ? 11.466 -12.946 -5.430 1.00 65.56 103 LEU A O 1
ATOM 820 N N . GLY A 1 104 ? 12.153 -10.842 -5.077 1.00 62.12 104 GLY A N 1
ATOM 821 C CA . GLY A 1 104 ? 13.322 -10.971 -5.949 1.00 62.12 104 GLY A CA 1
ATOM 822 C C . GLY A 1 104 ? 14.263 -12.111 -5.504 1.00 62.12 104 GLY A C 1
ATOM 823 O O . GLY A 1 104 ? 14.229 -12.518 -4.337 1.00 62.12 104 GLY A O 1
ATOM 824 N N . PRO A 1 105 ? 15.135 -12.628 -6.389 1.00 62.75 105 PRO A N 1
ATOM 825 C CA . PRO A 1 105 ? 15.978 -13.800 -6.108 1.00 62.75 105 PRO A CA 1
ATOM 826 C C . PRO A 1 105 ? 16.799 -13.677 -4.814 1.00 62.75 105 PRO A C 1
ATOM 828 O O . PRO A 1 105 ? 16.856 -14.604 -4.009 1.00 62.75 105 PRO A O 1
ATOM 831 N N . ILE A 1 106 ? 17.354 -12.489 -4.561 1.00 65.19 106 ILE A N 1
ATOM 832 C CA . ILE A 1 106 ? 18.148 -12.189 -3.360 1.00 65.19 106 ILE A CA 1
ATOM 833 C C . ILE A 1 106 ? 17.274 -12.173 -2.095 1.00 65.19 106 ILE A C 1
ATOM 835 O O . ILE A 1 106 ? 17.670 -12.685 -1.049 1.00 65.19 106 ILE A O 1
ATOM 839 N N . ALA A 1 107 ? 16.069 -11.600 -2.172 1.00 67.56 107 ALA A N 1
ATOM 840 C CA . ALA A 1 107 ? 15.139 -11.564 -1.044 1.00 67.56 107 ALA A CA 1
ATOM 841 C C . ALA A 1 107 ? 14.641 -12.973 -0.690 1.00 67.56 107 ALA A C 1
ATOM 843 O O . ALA A 1 107 ? 14.584 -13.316 0.490 1.00 67.56 107 ALA A O 1
ATOM 844 N N . ARG A 1 108 ? 14.383 -13.822 -1.697 1.00 67.38 108 ARG A N 1
ATOM 845 C CA . ARG A 1 108 ? 14.022 -15.239 -1.507 1.00 67.38 108 ARG A CA 1
ATOM 846 C C . ARG A 1 108 ? 15.092 -16.029 -0.754 1.00 67.38 108 ARG A C 1
ATOM 848 O O . ARG A 1 108 ? 14.750 -16.882 0.061 1.00 67.38 108 ARG A O 1
ATOM 855 N N . GLN A 1 109 ? 16.370 -15.735 -0.993 1.00 66.69 109 GLN A N 1
ATOM 856 C CA . GLN A 1 109 ? 17.493 -16.387 -0.307 1.00 66.69 109 GLN A CA 1
ATOM 857 C C . GLN A 1 109 ? 17.699 -15.884 1.130 1.00 66.69 109 GLN A C 1
ATOM 859 O O . GLN A 1 109 ? 18.211 -16.618 1.969 1.00 66.69 109 GLN A O 1
ATOM 864 N N . ARG A 1 110 ? 17.289 -14.645 1.429 1.00 66.12 110 ARG A N 1
ATOM 865 C CA . ARG A 1 110 ? 17.438 -14.025 2.759 1.00 66.12 110 ARG A CA 1
ATOM 866 C C . ARG A 1 110 ? 16.314 -14.360 3.739 1.00 66.12 110 ARG A C 1
ATOM 868 O O . ARG A 1 110 ? 16.458 -14.111 4.934 1.00 66.12 110 ARG A O 1
ATOM 875 N N . ILE A 1 111 ? 15.200 -14.908 3.261 1.00 68.19 111 ILE A N 1
ATOM 876 C CA . ILE A 1 111 ? 14.122 -15.402 4.122 1.00 68.19 111 ILE A CA 1
ATOM 877 C C . ILE A 1 111 ? 14.549 -16.758 4.692 1.00 68.19 111 ILE A C 1
ATOM 879 O O . ILE A 1 111 ? 14.936 -17.657 3.947 1.00 68.19 111 ILE A O 1
ATOM 883 N N . SER A 1 112 ? 14.472 -16.919 6.017 1.00 68.62 112 SER A N 1
ATOM 884 C CA . SER A 1 112 ? 14.836 -18.181 6.670 1.00 68.62 112 SER A CA 1
ATOM 885 C C . SER A 1 112 ? 14.001 -19.342 6.123 1.00 68.62 112 SER A C 1
ATOM 887 O O . SER A 1 112 ? 12.811 -19.180 5.852 1.00 68.62 112 SER A O 1
ATOM 889 N N . ALA A 1 113 ? 14.595 -20.530 5.989 1.00 66.69 113 ALA A N 1
ATOM 890 C CA . ALA A 1 113 ? 13.910 -21.695 5.420 1.00 66.69 113 ALA A CA 1
ATOM 891 C C . ALA A 1 113 ? 12.530 -21.997 6.062 1.00 66.69 113 ALA A C 1
ATOM 893 O O . ALA A 1 113 ? 11.584 -22.259 5.316 1.00 66.69 113 ALA A O 1
ATOM 894 N N . PRO A 1 114 ? 12.338 -21.879 7.398 1.00 66.69 114 PRO A N 1
ATOM 895 C CA . PRO A 1 114 ? 11.020 -22.057 8.014 1.00 66.69 114 PRO A CA 1
ATOM 896 C C . PRO A 1 114 ? 10.001 -20.975 7.630 1.00 66.69 114 PRO A C 1
ATOM 898 O O . PRO A 1 114 ? 8.814 -21.265 7.500 1.00 66.69 114 PRO A O 1
ATOM 901 N N . ALA A 1 115 ? 10.439 -19.723 7.459 1.00 65.38 115 ALA A N 1
ATOM 902 C CA . ALA A 1 115 ? 9.572 -18.636 7.009 1.00 65.38 115 ALA A CA 1
ATOM 903 C C . ALA A 1 115 ? 9.246 -18.777 5.519 1.00 65.38 115 ALA A C 1
ATOM 905 O O . ALA A 1 115 ? 8.098 -18.583 5.131 1.00 65.38 115 ALA A O 1
ATOM 906 N N . ARG A 1 116 ? 10.220 -19.204 4.707 1.00 63.50 116 ARG A N 1
ATOM 907 C CA . ARG A 1 116 ? 10.040 -19.440 3.276 1.00 63.50 116 ARG A CA 1
ATOM 908 C C . ARG A 1 116 ? 9.015 -20.536 3.024 1.00 63.50 116 ARG A C 1
ATOM 910 O O . ARG A 1 116 ? 8.113 -20.294 2.249 1.00 63.50 116 ARG A O 1
ATOM 917 N N . ARG A 1 117 ? 9.054 -21.655 3.755 1.00 61.19 117 ARG A N 1
ATOM 918 C CA . ARG A 1 117 ? 8.062 -22.746 3.636 1.00 61.19 117 ARG A CA 1
ATOM 919 C C . ARG A 1 117 ? 6.635 -22.339 4.023 1.00 61.19 117 ARG A C 1
ATOM 921 O O . ARG A 1 117 ? 5.662 -22.895 3.534 1.00 61.19 117 ARG A O 1
ATOM 928 N N . LYS A 1 118 ? 6.494 -21.349 4.913 1.00 61.81 118 LYS A N 1
ATOM 929 C CA . LYS A 1 118 ? 5.189 -20.755 5.257 1.00 61.81 118 LYS A CA 1
ATOM 930 C C . LYS A 1 118 ? 4.699 -19.739 4.222 1.00 61.81 118 LYS A C 1
ATOM 932 O O . LYS A 1 118 ? 3.508 -19.439 4.215 1.00 61.81 118 LYS A O 1
ATOM 937 N N . MET A 1 119 ? 5.610 -19.155 3.442 1.00 59.97 119 MET A N 1
ATOM 938 C CA . MET A 1 119 ? 5.334 -18.127 2.430 1.00 59.97 119 MET A CA 1
ATOM 939 C C . MET A 1 119 ? 5.147 -18.713 1.032 1.00 59.97 119 MET A C 1
ATOM 941 O O . MET A 1 119 ? 4.278 -18.271 0.292 1.00 59.97 119 MET A O 1
ATOM 945 N N . LEU A 1 120 ? 5.957 -19.708 0.703 1.00 57.53 120 LEU A N 1
ATOM 946 C CA . LEU A 1 120 ? 5.972 -20.466 -0.528 1.00 57.53 120 LEU A CA 1
ATOM 947 C C . LEU A 1 120 ? 5.666 -21.914 -0.123 1.00 57.53 120 LEU A C 1
ATOM 949 O O . LEU A 1 120 ? 6.550 -22.565 0.443 1.00 57.53 120 LEU A O 1
ATOM 953 N N . PRO A 1 121 ? 4.431 -22.407 -0.323 1.00 49.00 121 PRO A N 1
ATOM 954 C CA . PRO A 1 121 ? 4.136 -23.821 -0.134 1.00 49.00 121 PRO A CA 1
ATOM 955 C C . PRO A 1 121 ? 5.110 -24.667 -0.968 1.00 49.00 121 PRO A C 1
ATOM 957 O O . PRO A 1 121 ? 5.592 -24.206 -2.005 1.00 49.00 121 PRO A O 1
ATOM 960 N N . ASP A 1 122 ? 5.383 -25.903 -0.539 1.00 46.59 122 ASP A N 1
ATOM 961 C CA . ASP A 1 122 ? 6.407 -26.803 -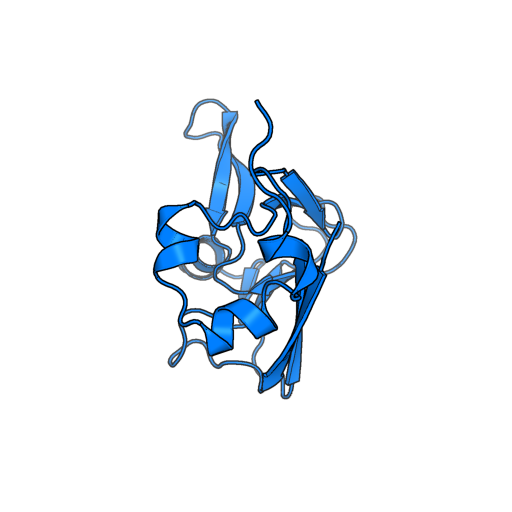1.109 1.00 46.59 122 ASP A CA 1
ATOM 962 C C . ASP A 1 122 ? 6.290 -27.037 -2.640 1.00 46.59 122 ASP A C 1
ATOM 964 O O . ASP A 1 122 ? 7.212 -27.549 -3.270 1.00 46.59 122 ASP A O 1
ATOM 968 N N . HIS A 1 123 ? 5.193 -26.609 -3.268 1.00 46.97 123 HIS A N 1
ATOM 969 C CA . HIS A 1 123 ? 4.963 -26.640 -4.714 1.00 46.97 123 HIS A CA 1
ATOM 970 C C . HIS A 1 123 ? 5.794 -25.615 -5.517 1.00 46.97 123 HIS A C 1
ATOM 972 O O . HIS A 1 123 ? 5.958 -25.794 -6.721 1.00 46.97 123 HIS A O 1
ATOM 978 N N . LEU A 1 124 ? 6.357 -24.576 -4.885 1.00 40.94 124 LEU A N 1
ATOM 979 C CA . LEU A 1 124 ? 7.142 -23.538 -5.577 1.00 40.94 124 LEU A CA 1
ATOM 980 C C . LEU A 1 124 ? 8.652 -23.829 -5.645 1.00 40.94 124 LEU A C 1
ATOM 982 O O . LEU A 1 124 ? 9.316 -23.328 -6.549 1.00 40.94 124 LEU A O 1
ATOM 986 N N . ASP A 1 125 ? 9.198 -24.685 -4.769 1.00 39.47 125 ASP A N 1
ATOM 987 C CA . ASP A 1 125 ? 10.589 -25.175 -4.897 1.00 39.47 125 ASP A CA 1
ATOM 988 C C . ASP A 1 125 ? 10.733 -26.170 -6.083 1.00 39.47 125 ASP A C 1
ATOM 990 O O . ASP A 1 125 ? 11.847 -26.540 -6.459 1.00 39.47 125 ASP A O 1
ATOM 994 N N . ALA A 1 126 ? 9.616 -26.569 -6.714 1.00 34.66 126 ALA A N 1
ATOM 995 C CA . ALA A 1 126 ? 9.576 -27.425 -7.902 1.00 34.66 126 ALA A CA 1
ATOM 996 C C . ALA A 1 126 ? 9.617 -26.663 -9.241 1.00 34.66 126 ALA A C 1
ATOM 998 O O . ALA A 1 126 ? 9.835 -27.291 -10.279 1.00 34.66 126 ALA A O 1
ATOM 999 N N . LEU A 1 127 ? 9.479 -25.331 -9.256 1.00 34.50 127 LEU A N 1
ATOM 1000 C CA . LEU A 1 127 ? 9.637 -24.538 -10.480 1.00 34.50 127 LEU A CA 1
ATOM 1001 C C . LEU A 1 127 ? 11.125 -24.290 -10.748 1.00 34.50 127 LEU A C 1
ATOM 1003 O O . LEU A 1 127 ? 11.663 -23.194 -10.586 1.00 34.50 127 LEU A O 1
ATOM 1007 N N . ARG A 1 128 ? 11.799 -25.371 -11.154 1.00 30.39 128 ARG A N 1
ATOM 1008 C CA . ARG A 1 128 ? 13.069 -25.308 -11.870 1.00 30.39 128 ARG A CA 1
ATOM 1009 C C . ARG A 1 128 ? 12.862 -24.452 -13.113 1.00 30.39 128 ARG A C 1
ATOM 1011 O O . ARG A 1 128 ? 12.008 -24.760 -13.942 1.00 30.39 128 ARG A O 1
ATOM 1018 N N . THR A 1 129 ? 13.681 -23.416 -13.241 1.00 30.53 129 THR A N 1
ATOM 1019 C CA . THR A 1 129 ? 13.887 -22.671 -14.479 1.00 30.53 129 THR A CA 1
ATOM 1020 C C . THR A 1 129 ? 14.104 -23.674 -15.610 1.00 30.53 129 THR A C 1
ATOM 1022 O O . THR A 1 129 ? 15.103 -24.394 -15.628 1.00 30.53 129 THR A O 1
ATOM 1025 N N . THR A 1 130 ? 13.136 -23.773 -16.513 1.00 28.22 130 THR A N 1
ATOM 1026 C CA . THR A 1 130 ? 13.324 -24.401 -17.815 1.00 28.22 130 THR A CA 1
ATOM 1027 C C . THR A 1 130 ? 13.296 -23.278 -18.838 1.00 28.22 130 THR A C 1
ATOM 1029 O O . THR A 1 130 ? 12.253 -22.668 -19.052 1.00 28.22 130 THR A O 1
ATOM 1032 N N . HIS A 1 131 ? 14.487 -23.075 -19.410 1.00 34.50 131 HIS A N 1
ATOM 1033 C CA . HIS A 1 131 ? 14.885 -22.201 -20.518 1.00 34.50 131 HIS A CA 1
ATOM 1034 C C . HIS A 1 131 ? 15.043 -20.707 -20.220 1.00 34.50 131 HIS A C 1
ATOM 1036 O O . HIS A 1 131 ? 14.052 -20.022 -19.898 1.00 34.50 131 HIS A O 1
#

Sequence (131 aa):
MDWQKSTGPCRPYSRSKFATAVFKTGHFGLEHDLIVSSQHGVLLQDPNNGGSDVLYRARYFVETIGGDVRIMRGCRRDTYFHILLDQHEVVFSNGMASASLYLGPIARQRISAPARRKMLPDHLDALRTTH

Radius of gyration: 16.14 Å; chains: 1; bounding box: 33×44×38 Å